Protein AF-A0A838N3C4-F1 (afdb_monomer_lite)

Secondary structure (DSSP, 8-state):
-TTT---EEEEESB--TTT--B-SPSEEEEETTEEEEEE--SS---HHHHHHHHHHHHHTGGG--HHHHHHHHHHHS---HHHHHHHHHHTTT-S-EEEE-SSSHHHHHHGGGGGGGEEEE----S-GGGGSGGGTTGGGSSSEE-BSSHHHHHHHHHH-TTS-----B------

Structure (mmCIF, N/CA/C/O backbone):
data_AF-A0A838N3C4-F1
#
_entry.id   AF-A0A838N3C4-F1
#
loop_
_atom_site.group_PDB
_atom_site.id
_atom_site.type_symbol
_atom_site.label_atom_id
_atom_site.label_alt_id
_atom_site.label_comp_id
_atom_site.label_asym_id
_atom_site.label_entity_id
_atom_site.label_seq_id
_atom_site.pdbx_PDB_ins_code
_atom_site.Cartn_x
_atom_site.Cartn_y
_atom_site.Cartn_z
_atom_site.occupancy
_atom_site.B_iso_or_equiv
_atom_site.auth_seq_id
_atom_site.auth_comp_id
_atom_site.auth_asym_id
_atom_site.auth_atom_id
_atom_site.pdbx_PDB_model_num
ATOM 1 N N . MET A 1 1 ? -8.843 11.944 16.807 1.00 59.50 1 MET A N 1
ATOM 2 C CA . MET A 1 1 ? -9.867 11.308 15.949 1.00 59.50 1 MET A CA 1
ATOM 3 C C . MET A 1 1 ? -10.996 10.673 16.759 1.00 59.50 1 MET A C 1
ATOM 5 O O . MET A 1 1 ? -12.140 10.998 16.474 1.00 59.50 1 MET A O 1
ATOM 9 N N . SER A 1 2 ? -10.706 9.923 17.829 1.00 66.44 2 SER A N 1
ATOM 10 C CA . SER A 1 2 ? -11.702 9.224 18.675 1.00 66.44 2 SER A CA 1
ATOM 11 C C . SER A 1 2 ? -12.832 10.069 19.291 1.00 66.44 2 SER A C 1
ATOM 13 O O . SER A 1 2 ? -13.853 9.530 19.695 1.00 66.44 2 SER A O 1
ATOM 15 N N . LYS A 1 3 ? -12.689 11.401 19.371 1.00 70.81 3 LYS A N 1
ATOM 16 C CA . LYS A 1 3 ? -13.764 12.303 19.835 1.00 70.81 3 LYS A CA 1
ATOM 17 C C . LYS A 1 3 ? -14.892 12.507 18.814 1.00 70.81 3 LYS A C 1
ATOM 19 O O . LYS A 1 3 ? -15.948 13.003 19.191 1.00 70.81 3 LYS A O 1
ATOM 24 N N . HIS A 1 4 ? -14.647 12.201 17.541 1.00 80.88 4 HIS A N 1
ATOM 25 C CA . HIS A 1 4 ? -15.574 12.480 16.438 1.00 80.88 4 HIS A CA 1
ATOM 26 C C . HIS A 1 4 ? -15.853 11.259 15.562 1.00 80.88 4 HIS A C 1
ATOM 28 O O . HIS A 1 4 ? -16.890 11.228 14.912 1.00 80.88 4 HIS A O 1
ATOM 34 N N . TRP A 1 5 ? -14.948 10.277 15.555 1.00 84.62 5 TRP A N 1
ATOM 35 C CA . TRP A 1 5 ? -15.029 9.087 14.716 1.00 84.62 5 TRP A CA 1
ATOM 36 C C . TRP A 1 5 ? -14.641 7.855 15.521 1.00 84.62 5 TRP A C 1
ATOM 38 O O . TRP A 1 5 ? -13.669 7.898 16.280 1.00 84.62 5 TRP A O 1
ATOM 48 N N . GLU A 1 6 ? -15.373 6.765 15.316 1.00 89.44 6 GLU A N 1
ATOM 49 C CA . GLU A 1 6 ? -14.922 5.431 15.694 1.00 89.44 6 GLU A CA 1
ATOM 50 C C . GLU A 1 6 ? -13.886 4.970 14.666 1.00 89.44 6 GLU A C 1
ATOM 52 O O . GLU A 1 6 ? -14.093 5.098 13.460 1.00 89.44 6 GLU A O 1
ATOM 57 N N . THR A 1 7 ? -12.726 4.520 15.139 1.00 92.12 7 THR A N 1
ATOM 58 C CA . THR A 1 7 ? -11.599 4.174 14.269 1.00 92.12 7 THR A CA 1
ATOM 59 C C . THR A 1 7 ? -11.128 2.760 14.544 1.00 92.12 7 THR A C 1
ATOM 61 O O . THR A 1 7 ? -10.845 2.409 15.693 1.00 92.12 7 THR A O 1
ATOM 64 N N . GLU A 1 8 ? -10.958 1.996 13.470 1.00 96.19 8 GLU A N 1
ATOM 65 C CA . GLU A 1 8 ? -10.352 0.672 13.485 1.00 96.19 8 GLU A CA 1
ATOM 66 C C . GLU A 1 8 ? -9.134 0.643 12.555 1.00 96.19 8 GLU A C 1
ATOM 68 O O . GLU A 1 8 ? -9.170 1.144 11.430 1.00 96.19 8 GLU A O 1
ATOM 73 N N . LEU A 1 9 ? -8.041 0.059 13.036 1.00 97.25 9 LEU A N 1
ATOM 74 C CA . LEU A 1 9 ? -6.826 -0.182 12.278 1.00 97.25 9 LEU A CA 1
ATOM 75 C C . LEU A 1 9 ? -6.829 -1.622 11.768 1.00 97.25 9 LEU A C 1
ATOM 77 O O . LEU A 1 9 ? -6.670 -2.560 12.548 1.00 97.25 9 LEU A O 1
ATOM 81 N N . LEU A 1 10 ? -6.941 -1.783 10.453 1.00 98.31 10 LEU A N 1
ATOM 82 C CA . LEU A 1 10 ? -6.765 -3.066 9.776 1.00 98.31 10 LEU A CA 1
ATOM 83 C C . LEU A 1 10 ? -5.298 -3.212 9.365 1.00 98.31 10 LEU A C 1
ATOM 85 O O . LEU A 1 10 ? -4.758 -2.362 8.658 1.00 98.31 10 LEU A O 1
ATOM 89 N N . THR A 1 11 ? -4.624 -4.259 9.830 1.00 98.06 11 THR A N 1
ATOM 90 C CA . THR A 1 11 ? -3.181 -4.425 9.611 1.00 98.06 11 THR A CA 1
ATOM 91 C C . THR A 1 11 ? -2.764 -5.891 9.711 1.00 98.06 11 THR A C 1
ATOM 93 O O . THR A 1 11 ? -3.555 -6.755 10.086 1.00 98.06 11 THR A O 1
ATOM 96 N N . THR A 1 12 ? -1.522 -6.207 9.365 1.00 98.38 12 THR A N 1
ATOM 97 C CA . THR A 1 12 ? -0.983 -7.559 9.507 1.00 98.38 12 THR A CA 1
ATOM 98 C C . THR A 1 12 ? -0.462 -7.814 10.926 1.00 98.38 12 THR A C 1
ATOM 100 O O . THR A 1 12 ? -0.372 -6.915 11.770 1.00 98.38 12 THR A O 1
ATOM 103 N N . CYS A 1 13 ? -0.108 -9.065 11.200 1.00 98.50 13 CYS A N 1
ATOM 104 C CA . CYS A 1 13 ? 0.603 -9.466 12.412 1.00 98.50 13 CYS A CA 1
ATOM 105 C C . CYS A 1 13 ? 2.111 -9.173 12.332 1.00 98.50 13 CYS A C 1
ATOM 107 O O . CYS A 1 13 ? 2.796 -9.184 13.358 1.00 98.50 13 CYS A O 1
ATOM 109 N N . ALA A 1 14 ? 2.617 -8.869 11.136 1.00 98.12 14 ALA A N 1
ATOM 110 C CA . ALA A 1 14 ? 3.996 -8.468 10.912 1.00 98.12 14 ALA A CA 1
ATOM 111 C C . ALA A 1 14 ? 4.377 -7.173 11.646 1.00 98.12 14 ALA A C 1
ATOM 113 O O . ALA A 1 14 ? 3.631 -6.193 11.634 1.00 98.12 14 ALA A O 1
ATOM 114 N N . LEU A 1 15 ? 5.569 -7.174 12.244 1.00 96.81 15 LEU A N 1
ATOM 115 C CA . LEU A 1 15 ? 6.201 -5.984 12.825 1.00 96.81 15 LEU A CA 1
ATOM 116 C C . LEU A 1 15 ? 7.216 -5.350 11.865 1.00 96.81 15 LEU A C 1
ATOM 118 O O . LEU A 1 15 ? 7.331 -4.129 11.804 1.00 96.81 15 LEU A O 1
ATOM 122 N N . ASP A 1 16 ? 7.964 -6.182 11.144 1.00 94.44 16 ASP A N 1
ATOM 123 C CA . ASP A 1 16 ? 9.091 -5.753 10.325 1.00 94.44 16 ASP A CA 1
ATOM 124 C C . ASP A 1 16 ? 8.772 -5.814 8.827 1.00 94.44 16 ASP A C 1
ATOM 126 O O . ASP A 1 16 ? 8.181 -6.779 8.337 1.00 94.44 16 ASP A O 1
ATOM 130 N N . TYR A 1 17 ? 9.211 -4.790 8.092 1.00 93.19 17 TYR A N 1
ATOM 131 C CA . TYR A 1 17 ? 8.948 -4.656 6.658 1.00 93.19 17 TYR A CA 1
ATOM 132 C C . TYR A 1 17 ? 9.918 -5.442 5.771 1.00 93.19 17 TYR A C 1
ATOM 134 O O . TYR A 1 17 ? 9.713 -5.518 4.555 1.00 93.19 17 TYR A O 1
ATOM 142 N N . THR A 1 18 ? 10.986 -6.001 6.345 1.00 95.19 18 THR A N 1
ATOM 143 C CA . THR A 1 18 ? 11.988 -6.773 5.607 1.00 95.19 18 THR A CA 1
ATOM 144 C C . THR A 1 18 ? 11.439 -8.156 5.299 1.00 95.19 18 THR A C 1
ATOM 146 O O . THR A 1 18 ? 11.409 -8.545 4.130 1.00 95.19 18 THR A O 1
ATOM 149 N N . THR A 1 19 ? 10.968 -8.869 6.327 1.00 96.88 19 THR A N 1
ATOM 150 C CA . THR A 1 19 ? 10.496 -10.258 6.210 1.00 96.88 19 THR A CA 1
ATOM 151 C C . THR A 1 19 ? 8.983 -10.396 6.247 1.00 96.88 19 THR A C 1
ATOM 153 O O . THR A 1 19 ? 8.474 -11.417 5.801 1.00 96.88 19 THR A O 1
ATOM 156 N N . TRP A 1 20 ? 8.249 -9.418 6.782 1.00 98.00 20 TRP A N 1
ATOM 157 C CA . TRP A 1 20 ? 6.822 -9.553 7.093 1.00 98.00 20 TRP A CA 1
ATOM 158 C C . TRP A 1 20 ? 6.462 -10.737 7.995 1.00 98.00 20 TRP A C 1
ATOM 160 O O . TRP A 1 20 ? 5.311 -11.157 8.019 1.00 98.00 20 TRP A O 1
ATOM 170 N N . GLU A 1 21 ? 7.423 -11.298 8.725 1.00 97.88 21 GLU A N 1
ATOM 171 C CA . GLU A 1 21 ? 7.146 -12.406 9.630 1.00 97.88 21 GLU A CA 1
ATOM 172 C C . GLU A 1 21 ? 6.187 -11.961 10.741 1.00 97.88 21 GLU A C 1
ATOM 174 O O . GLU A 1 21 ? 6.354 -10.891 11.340 1.00 97.88 21 GLU A O 1
ATOM 179 N N . ASP A 1 22 ? 5.172 -12.786 11.003 1.00 98.44 22 ASP A N 1
ATOM 180 C CA . ASP A 1 22 ? 4.186 -12.516 12.039 1.00 98.44 22 ASP A CA 1
ATOM 181 C C . ASP A 1 22 ? 4.866 -12.440 13.411 1.00 98.44 22 ASP A C 1
ATOM 183 O O . ASP A 1 22 ? 5.523 -13.374 13.867 1.00 98.44 22 ASP A O 1
ATOM 187 N N . HIS A 1 23 ? 4.685 -11.306 14.083 1.00 98.00 23 HIS A N 1
ATOM 188 C CA . HIS A 1 23 ? 5.232 -11.044 15.412 1.00 98.00 23 HIS A CA 1
ATOM 189 C C . HIS A 1 23 ? 4.123 -10.915 16.460 1.00 98.00 23 HIS A C 1
ATOM 191 O O . HIS A 1 23 ? 4.251 -11.392 17.588 1.00 98.00 23 HIS A O 1
ATOM 197 N N . TYR A 1 24 ? 3.023 -10.257 16.092 1.00 97.31 24 TYR A N 1
ATOM 198 C CA . TYR A 1 24 ? 1.863 -10.058 16.953 1.00 97.31 24 TYR A CA 1
ATOM 199 C C . TYR A 1 24 ? 0.839 -11.188 16.790 1.00 97.31 24 TYR A C 1
ATOM 201 O O . TYR A 1 24 ? 0.762 -11.795 15.724 1.00 97.31 24 TYR A O 1
ATOM 209 N N . PRO A 1 25 ? 0.013 -11.477 17.810 1.00 97.06 25 PRO A N 1
ATOM 210 C CA . PRO A 1 25 ? -1.084 -12.422 17.647 1.00 97.06 25 PRO A CA 1
ATOM 211 C C . PRO A 1 25 ? -2.157 -11.863 16.691 1.00 97.06 25 PRO A C 1
ATOM 213 O O . PRO A 1 25 ? -2.412 -10.652 16.700 1.00 97.06 25 PRO A O 1
ATOM 216 N N . PRO A 1 26 ? -2.824 -12.723 15.900 1.00 98.12 26 PRO A N 1
ATOM 217 C CA . PRO A 1 26 ? -3.953 -12.315 15.075 1.00 98.12 26 PRO A CA 1
ATOM 218 C C . PRO A 1 26 ? -5.189 -11.995 15.922 1.00 98.12 26 PRO A C 1
ATOM 220 O O . PRO A 1 26 ? -5.336 -12.467 17.051 1.00 98.12 26 PRO A O 1
ATOM 223 N N . GLY A 1 27 ? -6.119 -11.243 15.335 1.00 97.81 27 GLY A N 1
ATOM 224 C CA . GLY A 1 27 ? -7.405 -10.906 15.937 1.00 97.81 27 GLY A CA 1
ATOM 225 C C . GLY A 1 27 ? -7.495 -9.468 16.438 1.00 97.81 27 GLY A C 1
ATOM 226 O O . GLY A 1 27 ? -6.776 -8.580 15.979 1.00 97.81 27 GLY A O 1
ATOM 227 N N . LEU A 1 28 ? -8.453 -9.243 17.337 1.00 97.69 28 LEU A N 1
ATOM 228 C CA . LEU A 1 28 ? -8.797 -7.925 17.859 1.00 97.69 28 LEU A CA 1
ATOM 229 C C . LEU A 1 28 ? -7.973 -7.570 19.094 1.00 97.69 28 LEU A C 1
ATOM 231 O O . LEU A 1 28 ? -7.864 -8.354 20.036 1.00 97.69 28 LEU A O 1
ATOM 235 N N . GLN A 1 29 ? -7.463 -6.347 19.105 1.00 96.25 29 GLN A N 1
ATOM 236 C CA . GLN A 1 29 ? -6.785 -5.732 20.232 1.00 96.25 29 GLN A CA 1
ATOM 237 C C . GLN A 1 29 ? -7.252 -4.283 20.367 1.00 96.25 29 GLN A C 1
ATOM 239 O O . GLN A 1 29 ? -7.430 -3.596 19.371 1.00 96.25 29 GLN A O 1
ATOM 244 N N . GLU A 1 30 ? -7.409 -3.791 21.591 1.00 93.75 30 GLU A N 1
ATOM 245 C CA . GLU A 1 30 ? -7.665 -2.371 21.832 1.00 93.75 30 GLU A CA 1
ATOM 246 C C . GLU A 1 30 ? -6.381 -1.679 22.301 1.00 93.75 30 GLU A C 1
ATOM 248 O O . GLU A 1 30 ? -5.678 -2.177 23.185 1.00 93.75 30 GLU A O 1
ATOM 253 N N . ALA A 1 31 ? -6.069 -0.522 21.715 1.00 88.62 31 ALA A N 1
ATOM 254 C CA . ALA A 1 31 ? -4.973 0.332 22.156 1.00 88.62 31 ALA A CA 1
ATOM 255 C C . ALA A 1 31 ? -5.385 1.806 22.072 1.00 88.62 31 ALA A C 1
ATOM 257 O O . ALA A 1 31 ? -5.719 2.311 21.002 1.00 88.62 31 ALA A O 1
ATOM 258 N N . GLY A 1 32 ? -5.373 2.511 23.209 1.00 83.19 32 GLY A N 1
ATOM 259 C CA . GLY A 1 32 ? -5.667 3.950 23.254 1.00 83.19 32 GLY A CA 1
ATOM 260 C C . GLY A 1 32 ? -7.057 4.332 22.724 1.00 83.19 32 GLY A C 1
ATOM 261 O O . GLY A 1 32 ? -7.204 5.401 22.135 1.00 83.19 32 GLY A O 1
ATOM 262 N N . GLY A 1 33 ? -8.059 3.458 22.891 1.00 83.75 33 GLY A N 1
ATOM 263 C CA . GLY A 1 33 ? -9.417 3.658 22.370 1.00 83.75 33 GLY A CA 1
ATOM 264 C C . GLY A 1 33 ? -9.551 3.477 20.853 1.00 83.75 33 GLY A C 1
ATOM 265 O O . GLY A 1 33 ? -10.532 3.930 20.275 1.00 83.75 33 GLY A O 1
ATOM 266 N N . THR A 1 34 ? -8.557 2.865 20.201 1.00 89.56 34 THR A N 1
ATOM 267 C CA . THR A 1 34 ? -8.611 2.430 18.798 1.00 89.56 34 THR A CA 1
ATOM 268 C C . THR A 1 34 ? -8.632 0.910 18.757 1.00 89.56 34 THR A C 1
ATOM 270 O O . THR A 1 34 ? -7.818 0.256 19.420 1.00 89.56 34 THR A O 1
ATOM 273 N N . ILE A 1 35 ? -9.550 0.350 17.973 1.00 95.19 35 ILE A N 1
ATOM 274 C CA . ILE A 1 35 ? -9.588 -1.087 17.709 1.00 95.19 35 ILE A CA 1
ATOM 275 C C . ILE A 1 35 ? -8.503 -1.396 16.680 1.00 95.19 35 ILE A C 1
ATOM 277 O O . ILE A 1 35 ? -8.379 -0.712 15.672 1.00 95.19 35 ILE A O 1
ATOM 281 N N . ILE A 1 36 ? -7.695 -2.415 16.927 1.00 97.62 36 ILE A N 1
ATOM 282 C CA . ILE A 1 36 ? -6.692 -2.921 15.999 1.00 97.62 36 ILE A CA 1
ATOM 283 C C . ILE A 1 36 ? -7.077 -4.350 15.653 1.00 97.62 36 ILE A C 1
ATOM 285 O O . ILE A 1 36 ? -7.152 -5.207 16.533 1.00 97.62 36 ILE A O 1
ATOM 289 N N . ARG A 1 37 ? -7.277 -4.618 14.367 1.00 98.44 37 ARG A N 1
ATOM 290 C CA . ARG A 1 37 ? -7.526 -5.953 13.840 1.00 98.44 37 ARG A CA 1
ATOM 291 C C . ARG A 1 37 ? -6.321 -6.426 13.052 1.00 98.44 37 ARG A C 1
ATOM 293 O O . ARG A 1 37 ? -5.965 -5.844 12.026 1.00 98.44 37 ARG A O 1
ATOM 300 N N . ARG A 1 38 ? -5.697 -7.490 13.551 1.00 98.56 38 ARG A N 1
ATOM 301 C CA . ARG A 1 38 ? -4.506 -8.089 12.957 1.00 98.56 38 ARG A CA 1
ATOM 302 C C . ARG A 1 38 ? -4.844 -9.353 12.194 1.00 98.56 38 ARG A C 1
ATOM 304 O O . ARG A 1 38 ? -5.528 -10.236 12.713 1.00 98.56 38 ARG A O 1
ATOM 311 N N . PHE A 1 39 ? -4.308 -9.452 10.991 1.00 98.69 39 PHE A N 1
ATOM 312 C CA . PHE A 1 39 ? -4.428 -10.623 10.134 1.00 98.69 39 PHE A CA 1
ATOM 313 C C . PHE A 1 39 ? -3.054 -11.265 9.944 1.00 98.69 39 PHE A C 1
ATOM 315 O O . PHE A 1 39 ? -2.069 -10.533 9.816 1.00 98.69 39 PHE A O 1
ATOM 322 N N . PRO A 1 40 ? -2.945 -12.600 9.952 1.00 98.56 40 PRO A N 1
ATOM 323 C CA . PRO A 1 40 ? -1.678 -13.248 9.643 1.00 98.56 40 PRO A CA 1
ATOM 324 C C . PRO A 1 40 ? -1.271 -12.936 8.199 1.00 98.56 40 PRO A C 1
ATOM 326 O O . PRO A 1 40 ? -2.138 -12.738 7.334 1.00 98.56 40 PRO A O 1
ATOM 329 N N . VAL A 1 41 ? 0.031 -12.873 7.929 1.00 98.56 41 VAL A N 1
ATOM 330 C CA . VAL A 1 41 ? 0.506 -12.899 6.540 1.00 98.56 41 VAL A CA 1
ATOM 331 C C . VAL A 1 41 ? 0.355 -14.309 5.973 1.00 98.56 41 VAL A C 1
ATOM 333 O O . VAL A 1 41 ? 0.449 -15.296 6.699 1.00 98.56 41 VAL A O 1
ATOM 336 N N . ASP A 1 42 ? 0.134 -14.422 4.666 1.00 98.31 42 ASP A N 1
ATOM 337 C CA . ASP A 1 42 ? 0.019 -15.731 4.009 1.00 98.31 42 ASP A CA 1
ATOM 338 C C . ASP A 1 42 ? 1.348 -16.497 4.092 1.00 98.31 42 ASP A C 1
ATOM 340 O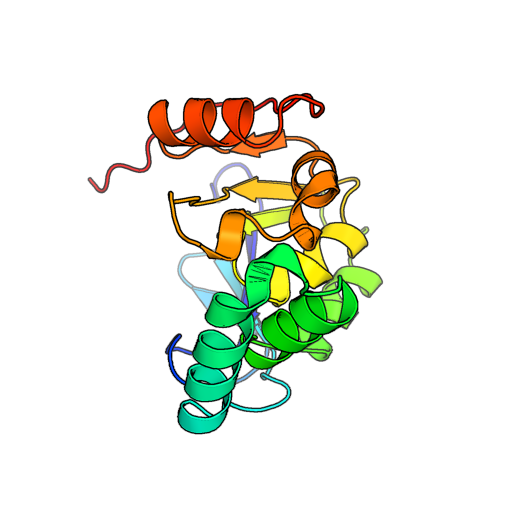 O . ASP A 1 42 ? 1.373 -17.718 4.243 1.00 98.31 42 ASP A O 1
ATOM 344 N N . GLN A 1 43 ? 2.457 -15.757 4.003 1.00 96.25 43 GLN A N 1
ATOM 345 C CA . GLN A 1 43 ? 3.818 -16.244 4.190 1.00 96.25 43 GLN A CA 1
ATOM 346 C C . GLN A 1 43 ? 4.787 -15.070 4.420 1.00 96.25 43 GLN A C 1
ATOM 348 O O . GLN A 1 43 ? 4.568 -13.987 3.864 1.00 96.25 43 GLN A O 1
ATOM 353 N N . PRO A 1 44 ? 5.890 -15.276 5.164 1.00 97.44 44 PRO A N 1
ATOM 354 C CA . PRO A 1 44 ? 6.996 -14.327 5.193 1.00 97.44 44 PRO A CA 1
ATOM 355 C C . PRO A 1 44 ? 7.613 -14.127 3.801 1.00 97.44 44 PRO A C 1
ATOM 357 O O . PRO A 1 44 ? 7.621 -15.029 2.957 1.00 97.44 44 PRO A O 1
ATOM 360 N N . ARG A 1 45 ? 8.177 -12.944 3.566 1.00 97.56 45 ARG A N 1
ATOM 361 C CA . ARG A 1 45 ? 8.976 -12.630 2.385 1.00 97.56 45 ARG A CA 1
ATOM 362 C C . ARG A 1 45 ? 10.313 -13.365 2.448 1.00 97.56 45 ARG A C 1
ATOM 364 O O . ARG A 1 45 ? 11.106 -13.164 3.366 1.00 97.56 45 ARG A O 1
ATOM 371 N N . ASP A 1 46 ? 10.609 -14.119 1.396 1.00 96.44 46 ASP A N 1
ATOM 372 C CA . ASP A 1 46 ? 11.974 -14.545 1.096 1.00 96.44 46 ASP A CA 1
ATOM 373 C C . ASP A 1 46 ? 12.773 -13.343 0.566 1.00 96.44 46 ASP A C 1
ATOM 375 O O . ASP A 1 46 ? 12.606 -12.909 -0.577 1.00 96.44 46 ASP A O 1
ATOM 379 N N . VAL A 1 47 ? 13.619 -12.783 1.431 1.00 97.31 47 VAL A N 1
ATOM 380 C CA . VAL A 1 47 ? 14.390 -11.563 1.161 1.00 97.31 47 VAL A CA 1
ATOM 381 C C . VAL A 1 47 ? 15.376 -11.755 0.008 1.00 97.31 47 VAL A C 1
ATOM 383 O O . VAL A 1 47 ? 15.519 -10.862 -0.827 1.00 97.31 47 VAL A O 1
ATOM 386 N N . GLU A 1 48 ? 16.048 -12.905 -0.072 1.00 97.75 48 GLU A N 1
ATOM 387 C CA . GLU A 1 48 ? 17.042 -13.165 -1.119 1.00 97.75 48 GLU A CA 1
ATOM 388 C C . GLU A 1 48 ? 16.359 -13.281 -2.482 1.00 97.75 48 GLU A C 1
ATOM 390 O O . GLU A 1 48 ? 16.740 -12.600 -3.443 1.00 97.75 48 GLU A O 1
ATOM 395 N N . THR A 1 49 ? 15.288 -14.075 -2.546 1.00 96.62 49 THR A N 1
ATOM 396 C CA . THR A 1 49 ? 14.497 -14.230 -3.768 1.00 96.62 49 THR A CA 1
ATOM 397 C C . THR A 1 49 ? 13.879 -12.902 -4.205 1.00 96.62 49 THR A C 1
ATOM 399 O O . THR A 1 49 ? 13.937 -12.564 -5.390 1.00 96.62 49 THR A O 1
ATOM 402 N N . PHE A 1 50 ? 13.341 -12.112 -3.271 1.00 97.94 50 PHE A N 1
ATOM 403 C CA . PHE A 1 50 ? 12.767 -10.802 -3.576 1.00 97.94 50 PHE A CA 1
ATOM 404 C C . PHE A 1 50 ? 13.810 -9.802 -4.096 1.00 97.94 50 PHE A C 1
ATOM 406 O O . PHE A 1 50 ? 13.545 -9.086 -5.063 1.00 97.94 50 PHE A O 1
ATOM 413 N N . ASN A 1 51 ? 15.009 -9.764 -3.512 1.00 98.12 51 ASN A N 1
ATOM 414 C CA . ASN A 1 51 ? 16.079 -8.866 -3.955 1.00 98.12 51 ASN A CA 1
ATOM 415 C C . ASN A 1 51 ? 16.570 -9.210 -5.365 1.00 98.12 51 ASN A C 1
ATOM 417 O O . ASN A 1 51 ? 16.793 -8.313 -6.187 1.00 98.12 51 ASN A O 1
ATOM 421 N N . ARG A 1 52 ? 16.698 -10.507 -5.667 1.00 98.06 52 ARG A N 1
ATOM 422 C CA . ARG A 1 52 ? 17.032 -10.979 -7.013 1.00 98.06 52 ARG A CA 1
ATOM 423 C C . ARG A 1 52 ? 15.940 -10.602 -8.013 1.00 98.06 52 ARG A C 1
ATOM 425 O O . ARG A 1 52 ? 16.252 -9.995 -9.033 1.00 98.06 52 ARG A O 1
ATOM 432 N N . LEU A 1 53 ? 14.673 -10.867 -7.684 1.00 97.69 53 LEU A N 1
ATOM 433 C CA . LEU A 1 53 ? 13.531 -10.485 -8.519 1.00 97.69 53 LEU A CA 1
ATOM 434 C C . LEU A 1 53 ? 13.482 -8.970 -8.762 1.00 97.69 53 LEU A C 1
ATOM 436 O O . LEU A 1 53 ? 13.238 -8.536 -9.883 1.00 97.69 53 LEU A O 1
ATOM 440 N N . SER A 1 54 ? 13.749 -8.164 -7.734 1.00 98.00 54 SER A N 1
ATOM 441 C CA . SER A 1 54 ? 13.787 -6.700 -7.837 1.00 98.00 54 SER A CA 1
ATOM 442 C C . SER A 1 54 ? 14.891 -6.230 -8.777 1.00 98.00 54 SER A C 1
ATOM 444 O O . SER A 1 54 ? 14.655 -5.372 -9.621 1.00 98.00 54 SER A O 1
ATOM 446 N N . SER A 1 55 ? 16.080 -6.825 -8.671 1.00 98.00 55 SER A N 1
ATOM 447 C CA . SER A 1 55 ? 17.224 -6.494 -9.524 1.00 98.00 55 SER A CA 1
ATOM 448 C C . SER A 1 55 ? 16.975 -6.884 -10.985 1.00 98.00 55 SER A C 1
ATOM 450 O O . SER A 1 55 ? 17.234 -6.091 -11.888 1.00 98.00 55 SER A O 1
ATOM 452 N N . GLU A 1 56 ? 16.428 -8.080 -11.220 1.00 97.25 56 GLU A N 1
ATOM 453 C CA . GLU A 1 56 ? 16.043 -8.559 -12.552 1.00 97.25 56 GLU A CA 1
ATOM 454 C C . GLU A 1 56 ? 14.959 -7.666 -13.171 1.00 97.25 56 GLU A C 1
ATOM 456 O O . GLU A 1 56 ? 15.098 -7.240 -14.317 1.00 97.25 56 GLU A O 1
ATOM 461 N N . LEU A 1 57 ? 13.901 -7.347 -12.416 1.00 97.62 57 LEU A N 1
ATOM 462 C CA . LEU A 1 57 ? 12.788 -6.531 -12.899 1.00 97.62 57 LEU A CA 1
ATOM 463 C C . LEU A 1 57 ? 13.208 -5.085 -13.175 1.00 97.62 57 LEU A C 1
ATOM 465 O O . LEU A 1 57 ? 12.813 -4.528 -14.195 1.00 97.62 57 LEU A O 1
ATOM 469 N N . HIS A 1 58 ? 14.033 -4.494 -12.307 1.00 97.56 58 HIS A N 1
ATOM 470 C CA . HIS A 1 58 ? 14.573 -3.151 -12.507 1.00 97.56 58 HIS A CA 1
ATOM 471 C C . HIS A 1 58 ? 15.420 -3.073 -13.784 1.00 97.56 58 HIS A C 1
ATOM 473 O O . HIS A 1 58 ? 15.242 -2.157 -14.584 1.00 97.56 58 HIS A O 1
ATOM 479 N N . ALA A 1 59 ? 16.280 -4.068 -14.033 1.00 97.25 59 ALA A N 1
ATOM 480 C CA . ALA A 1 59 ? 17.125 -4.103 -15.227 1.00 97.25 59 ALA A CA 1
ATOM 481 C C . ALA A 1 59 ? 16.327 -4.185 -16.543 1.00 97.25 59 ALA A C 1
ATOM 483 O O . ALA A 1 59 ? 16.774 -3.649 -17.556 1.00 97.25 59 ALA A O 1
ATOM 484 N N . ARG A 1 60 ? 15.150 -4.828 -16.532 1.00 96.00 60 ARG A N 1
ATOM 485 C CA . ARG A 1 60 ? 14.260 -4.972 -17.701 1.00 96.00 60 ARG A CA 1
ATOM 486 C C . ARG A 1 60 ? 12.973 -4.147 -17.603 1.00 96.00 60 ARG A C 1
ATOM 488 O O . ARG A 1 60 ? 11.980 -4.494 -18.236 1.00 96.00 60 ARG A O 1
ATOM 495 N N . GLN A 1 61 ? 12.959 -3.073 -16.812 1.00 94.06 61 GLN A N 1
ATOM 496 C CA . GLN A 1 61 ? 11.726 -2.363 -16.446 1.00 94.06 61 GLN A CA 1
ATOM 497 C C . GLN A 1 61 ? 10.874 -1.938 -17.651 1.00 94.06 61 GLN A C 1
ATOM 499 O O . GLN A 1 61 ? 9.657 -2.096 -17.620 1.00 94.06 61 GLN A O 1
ATOM 504 N N . ALA A 1 62 ? 11.499 -1.437 -18.721 1.00 92.44 62 ALA A N 1
ATOM 505 C CA . ALA A 1 62 ? 10.796 -0.989 -19.927 1.00 92.44 62 ALA A CA 1
ATOM 506 C C . ALA A 1 62 ? 10.056 -2.120 -20.673 1.00 92.44 62 ALA A C 1
ATOM 508 O O . ALA A 1 62 ? 9.140 -1.854 -21.445 1.00 92.44 62 ALA A O 1
ATOM 509 N N . GLU A 1 63 ? 10.452 -3.372 -20.443 1.00 95.44 63 GLU A N 1
ATOM 510 C CA . GLU A 1 63 ? 9.882 -4.576 -21.057 1.00 95.44 63 GLU A CA 1
ATOM 511 C C . GLU A 1 63 ? 8.980 -5.351 -20.082 1.00 95.44 63 GLU A C 1
ATOM 513 O O . GLU A 1 63 ? 8.328 -6.322 -20.470 1.00 95.44 63 GLU A O 1
ATOM 518 N N . ALA A 1 64 ? 8.954 -4.953 -18.807 1.00 96.56 64 ALA A N 1
ATOM 519 C CA . ALA A 1 64 ? 8.209 -5.638 -17.765 1.00 96.56 64 ALA A CA 1
ATOM 520 C C . ALA A 1 64 ? 6.703 -5.539 -18.016 1.00 96.56 64 ALA A C 1
ATOM 522 O O . ALA A 1 64 ? 6.124 -4.451 -18.046 1.00 96.56 64 ALA A O 1
ATOM 523 N N . THR A 1 65 ? 6.053 -6.693 -18.137 1.00 97.44 65 THR A N 1
ATOM 524 C CA . THR A 1 65 ? 4.600 -6.762 -18.286 1.00 97.44 65 THR A CA 1
ATOM 525 C C . THR A 1 65 ? 3.899 -6.382 -16.981 1.00 97.44 65 THR A C 1
ATOM 527 O O . THR A 1 65 ? 4.488 -6.443 -15.901 1.00 97.44 65 THR A O 1
ATOM 530 N N . LEU A 1 66 ? 2.604 -6.056 -17.050 1.00 97.12 66 LEU A N 1
ATOM 531 C CA . LEU A 1 66 ? 1.794 -5.883 -15.840 1.00 97.12 66 LEU A CA 1
ATOM 532 C C . LEU A 1 66 ? 1.849 -7.134 -14.944 1.00 97.12 66 LEU A C 1
ATOM 534 O O . LEU A 1 66 ? 1.979 -7.010 -13.734 1.00 97.12 66 LEU A O 1
ATOM 538 N N . ALA A 1 67 ? 1.832 -8.332 -15.536 1.00 97.88 67 ALA A N 1
ATOM 539 C CA . ALA A 1 67 ? 1.922 -9.585 -14.789 1.00 97.88 67 ALA A CA 1
ATOM 540 C C . ALA A 1 67 ? 3.261 -9.733 -14.042 1.00 97.88 67 ALA A C 1
ATOM 542 O O . ALA A 1 67 ? 3.267 -10.172 -12.894 1.00 97.88 67 ALA A O 1
ATOM 543 N N . ASP A 1 68 ? 4.381 -9.320 -14.650 1.00 98.00 68 ASP A N 1
ATOM 544 C CA . ASP A 1 68 ? 5.687 -9.295 -13.976 1.00 98.00 68 ASP A CA 1
ATOM 545 C C . ASP A 1 68 ? 5.675 -8.351 -12.762 1.00 98.00 68 ASP A C 1
ATOM 547 O O . ASP A 1 68 ? 6.183 -8.689 -11.692 1.00 98.00 68 ASP A O 1
ATOM 551 N N . GLN A 1 69 ? 5.078 -7.167 -12.925 1.00 98.12 69 GLN A N 1
ATOM 552 C CA . GLN A 1 69 ? 4.982 -6.150 -11.875 1.00 98.12 69 GLN A CA 1
ATOM 553 C C . GLN A 1 69 ? 4.060 -6.605 -10.736 1.00 98.12 69 GLN A C 1
ATOM 555 O O . GLN A 1 69 ? 4.402 -6.455 -9.565 1.00 98.12 69 GLN A O 1
ATOM 560 N N . GLU A 1 70 ? 2.924 -7.233 -11.049 1.00 98.00 70 GLU A N 1
ATOM 561 C CA . GLU A 1 70 ? 2.027 -7.811 -10.046 1.00 98.00 70 GLU A CA 1
ATOM 562 C C . GLU A 1 70 ? 2.665 -8.999 -9.319 1.00 98.00 70 GLU A C 1
ATOM 564 O O . GLU A 1 70 ? 2.496 -9.142 -8.107 1.00 98.00 70 GLU A O 1
ATOM 569 N N . GLN A 1 71 ? 3.435 -9.839 -10.019 1.00 97.81 71 GLN A N 1
ATOM 570 C CA . GLN A 1 71 ? 4.213 -10.903 -9.388 1.00 97.81 71 GLN A CA 1
ATOM 571 C C . GLN A 1 71 ? 5.243 -10.318 -8.414 1.00 97.81 71 GLN A C 1
ATOM 573 O O . GLN A 1 71 ? 5.373 -10.810 -7.291 1.00 97.81 71 GLN A O 1
ATOM 578 N N . TRP A 1 72 ? 5.937 -9.250 -8.811 1.00 98.25 72 TRP A N 1
ATOM 579 C CA . TRP A 1 72 ? 6.844 -8.527 -7.926 1.00 98.25 72 TRP A CA 1
ATOM 580 C C . TRP A 1 72 ? 6.116 -7.922 -6.728 1.00 98.25 72 TRP A C 1
ATOM 582 O O . TRP A 1 72 ? 6.596 -8.070 -5.611 1.00 98.25 72 TRP A O 1
ATOM 592 N N . MET A 1 73 ? 4.931 -7.336 -6.916 1.00 98.19 73 MET A N 1
ATOM 593 C CA . MET A 1 73 ? 4.115 -6.791 -5.826 1.00 98.19 73 MET A CA 1
ATOM 594 C C . MET A 1 73 ? 3.677 -7.879 -4.840 1.00 98.19 73 MET A C 1
ATOM 596 O O . MET A 1 73 ? 3.709 -7.673 -3.632 1.00 98.19 73 MET A O 1
ATOM 600 N N . ARG A 1 74 ? 3.325 -9.078 -5.318 1.00 98.06 74 ARG A N 1
ATOM 601 C CA . ARG A 1 74 ? 3.020 -10.222 -4.438 1.00 98.06 74 ARG A CA 1
ATOM 602 C C . ARG A 1 74 ? 4.246 -10.693 -3.658 1.00 98.06 74 ARG A C 1
ATOM 604 O O . ARG A 1 74 ? 4.123 -10.984 -2.474 1.00 98.06 74 ARG A O 1
ATOM 611 N N . ALA A 1 75 ? 5.413 -10.743 -4.303 1.00 97.62 75 ALA A N 1
ATOM 612 C CA . ALA A 1 75 ? 6.675 -11.085 -3.647 1.00 97.62 75 ALA A CA 1
ATOM 613 C C . ALA A 1 75 ? 7.129 -9.993 -2.664 1.00 97.62 75 ALA A C 1
ATOM 615 O O . ALA A 1 75 ? 7.699 -10.295 -1.618 1.00 97.62 75 ALA A O 1
ATOM 616 N N . GLN A 1 76 ? 6.839 -8.727 -2.969 1.00 97.38 76 GLN A N 1
ATOM 617 C CA . GLN A 1 76 ? 7.005 -7.625 -2.042 1.00 97.38 76 GLN A CA 1
ATOM 618 C C . GLN A 1 76 ? 6.086 -7.836 -0.843 1.00 97.38 76 GLN A C 1
ATOM 620 O O . GLN A 1 76 ? 6.554 -7.831 0.288 1.00 97.38 76 GLN A O 1
ATOM 625 N N . GLY A 1 77 ? 4.793 -8.037 -1.046 1.00 97.12 77 GLY A N 1
ATOM 626 C CA . GLY A 1 77 ? 3.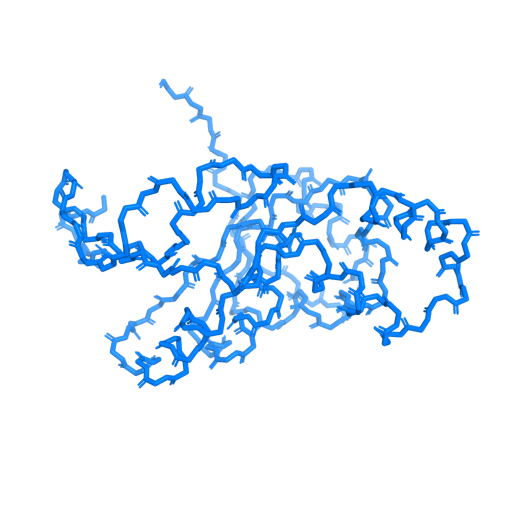867 -8.218 0.057 1.00 97.12 77 GLY A CA 1
ATOM 627 C C . GLY A 1 77 ? 3.729 -6.969 0.956 1.00 97.12 77 GLY A C 1
ATOM 628 O O . GLY A 1 77 ? 4.021 -5.851 0.520 1.00 97.12 77 GLY A O 1
ATOM 629 N N . PRO A 1 78 ? 3.268 -7.149 2.203 1.00 97.94 78 PRO A N 1
ATOM 630 C CA . PRO A 1 78 ? 2.816 -8.426 2.744 1.00 97.94 78 PRO A CA 1
ATOM 631 C C . PRO A 1 78 ? 1.537 -8.878 2.033 1.00 97.94 78 PRO A C 1
ATOM 633 O O . PRO A 1 78 ? 0.616 -8.089 1.836 1.00 97.94 78 PRO A O 1
ATOM 636 N N . MET A 1 79 ? 1.473 -10.150 1.642 1.00 98.25 79 MET A N 1
ATOM 637 C CA . MET A 1 79 ? 0.205 -10.757 1.239 1.00 98.25 79 MET A CA 1
ATOM 638 C C . MET A 1 79 ? -0.520 -11.238 2.492 1.00 98.25 79 MET A C 1
ATOM 640 O O . MET A 1 79 ? 0.071 -11.916 3.330 1.00 98.25 79 MET A O 1
ATOM 644 N N . SER A 1 80 ? -1.791 -10.874 2.624 1.00 98.62 80 SER A N 1
ATOM 645 C CA . SER A 1 80 ? -2.678 -11.391 3.664 1.00 98.62 80 SER A CA 1
ATOM 646 C C . SER A 1 80 ? -4.059 -11.586 3.060 1.00 98.62 80 SER A C 1
ATOM 648 O O . SER A 1 80 ? -4.861 -10.655 2.965 1.00 98.62 80 SER A O 1
ATOM 650 N N . SER A 1 81 ? -4.334 -12.809 2.622 1.00 98.50 81 SER A N 1
ATOM 651 C CA . SER A 1 81 ? -5.615 -13.185 2.030 1.00 98.50 81 SER A CA 1
ATOM 652 C C . SER A 1 81 ? -6.763 -12.994 3.023 1.00 98.50 81 SER A C 1
ATOM 654 O O . SER A 1 81 ? -7.861 -12.601 2.632 1.00 98.50 81 SER A O 1
ATOM 656 N N . ALA A 1 82 ? -6.498 -13.185 4.320 1.00 98.62 82 ALA A N 1
ATOM 657 C CA . ALA A 1 82 ? -7.461 -12.926 5.386 1.00 98.62 82 ALA A CA 1
ATOM 658 C C . ALA A 1 82 ? -7.829 -11.435 5.503 1.00 98.62 82 ALA A C 1
ATOM 660 O O . ALA A 1 82 ? -9.009 -11.115 5.631 1.00 98.62 82 ALA A O 1
ATOM 661 N N . LEU A 1 83 ? -6.850 -10.524 5.409 1.00 98.75 83 LEU A N 1
ATOM 662 C CA . LEU A 1 83 ? -7.108 -9.079 5.411 1.00 98.75 83 LEU A CA 1
ATOM 663 C C . LEU A 1 83 ? -7.907 -8.662 4.172 1.00 98.75 83 LEU A C 1
ATOM 665 O O . LEU A 1 83 ? -8.885 -7.929 4.291 1.00 98.75 83 LEU A O 1
ATOM 669 N N . LEU A 1 84 ? -7.514 -9.144 2.989 1.00 98.75 84 LEU A N 1
ATOM 670 C CA . LEU A 1 84 ? -8.199 -8.811 1.736 1.00 98.75 84 LEU A CA 1
ATOM 671 C C . LEU A 1 84 ? -9.649 -9.314 1.726 1.00 98.75 84 LEU A C 1
ATOM 673 O O . LEU A 1 84 ? -10.545 -8.558 1.360 1.00 98.75 84 LEU A O 1
ATOM 677 N N . SER A 1 85 ? -9.885 -10.541 2.201 1.00 98.69 85 SER A N 1
ATOM 678 C CA . SER A 1 85 ? -11.242 -11.092 2.339 1.00 98.69 85 SER A CA 1
ATOM 679 C C . SER A 1 85 ? -12.073 -10.256 3.310 1.00 98.69 85 SER A C 1
ATOM 681 O O . SER A 1 85 ? -13.209 -9.903 3.017 1.00 98.69 85 SER A O 1
ATOM 683 N N . TYR A 1 86 ? -11.480 -9.846 4.437 1.00 98.75 86 TYR A N 1
ATOM 684 C CA . TYR A 1 86 ? -12.164 -8.991 5.400 1.00 98.75 86 TYR A CA 1
ATOM 685 C C . TYR A 1 86 ? -12.567 -7.638 4.802 1.00 98.75 86 TYR A C 1
ATOM 687 O O . TYR A 1 86 ? -13.686 -7.186 5.041 1.00 98.75 86 TYR A O 1
ATOM 695 N N . LEU A 1 87 ? -11.691 -6.997 4.019 1.00 98.56 87 LEU A N 1
ATOM 696 C CA . LEU A 1 87 ? -12.029 -5.752 3.325 1.00 98.56 87 LEU A CA 1
ATOM 697 C C . LEU A 1 87 ? -13.229 -5.936 2.396 1.00 98.56 87 LEU A C 1
ATOM 699 O O . LEU A 1 87 ? -14.123 -5.097 2.400 1.00 98.56 87 LEU A O 1
ATOM 703 N N . GLU A 1 88 ? -13.255 -7.014 1.613 1.00 98.12 88 GLU A N 1
ATOM 704 C CA . GLU A 1 88 ? -14.350 -7.285 0.681 1.00 98.12 88 GLU A CA 1
ATOM 705 C C . GLU A 1 88 ? -15.673 -7.565 1.409 1.00 98.12 88 GLU A C 1
ATOM 707 O O . GLU A 1 88 ? -16.690 -6.944 1.084 1.00 98.12 88 GLU A O 1
ATOM 712 N N . ASP A 1 89 ? -15.638 -8.425 2.429 1.00 98.44 89 ASP A N 1
ATOM 713 C CA . ASP A 1 89 ? -16.816 -8.864 3.181 1.00 98.44 89 ASP A CA 1
ATOM 714 C C . ASP A 1 89 ? -17.425 -7.742 4.038 1.00 98.44 89 ASP A C 1
ATOM 716 O O . ASP A 1 89 ? -18.644 -7.674 4.193 1.00 98.44 89 ASP A O 1
ATOM 720 N N . ASN A 1 90 ? -16.595 -6.831 4.565 1.00 98.06 90 ASN A N 1
ATOM 721 C CA . ASN A 1 90 ? -17.012 -5.807 5.535 1.00 98.06 90 ASN A CA 1
ATOM 722 C C . ASN A 1 90 ? -17.001 -4.386 4.949 1.00 98.06 90 ASN A C 1
ATOM 724 O O . ASN A 1 90 ? -17.169 -3.410 5.676 1.00 98.06 90 ASN A O 1
ATOM 728 N N . ARG A 1 91 ? -16.844 -4.217 3.628 1.00 97.00 91 ARG A N 1
ATOM 729 C CA . ARG A 1 91 ? -16.768 -2.886 2.981 1.00 97.00 91 ARG A CA 1
ATOM 730 C C . ARG A 1 91 ? -17.957 -1.961 3.253 1.00 97.00 91 ARG A C 1
ATOM 732 O O . ARG A 1 91 ? -17.839 -0.739 3.129 1.00 97.00 91 ARG A O 1
ATOM 739 N N . GLU A 1 92 ? -19.117 -2.533 3.570 1.00 97.88 92 GLU A N 1
ATOM 740 C CA . GLU A 1 92 ? -20.324 -1.768 3.887 1.00 97.88 92 GLU A CA 1
ATOM 741 C C . GLU A 1 92 ? -20.412 -1.332 5.351 1.00 97.88 92 GLU A C 1
ATOM 743 O O . GLU A 1 92 ? -21.174 -0.418 5.646 1.00 97.88 92 GLU A O 1
ATOM 748 N N . GLU A 1 93 ? -19.595 -1.907 6.235 1.00 96.81 93 GLU A N 1
ATOM 749 C CA . GLU A 1 93 ? -19.562 -1.572 7.664 1.00 96.81 93 GLU A CA 1
ATOM 750 C C . GLU A 1 93 ? -18.777 -0.288 7.957 1.00 96.81 93 GLU A C 1
ATOM 752 O O . GLU A 1 93 ? -18.952 0.320 9.009 1.00 96.81 93 GLU A O 1
ATOM 757 N N . TYR A 1 94 ? -17.941 0.153 7.014 1.00 97.19 94 TYR A N 1
ATOM 758 C CA . TYR A 1 94 ? -17.143 1.368 7.139 1.00 97.19 94 TYR A CA 1
ATOM 759 C C . TYR A 1 94 ? -17.681 2.478 6.237 1.00 97.19 94 TYR A C 1
ATOM 761 O O . TYR A 1 94 ? -18.066 2.247 5.084 1.00 97.19 94 TYR A O 1
ATOM 769 N N . ASP A 1 95 ? -17.631 3.710 6.739 1.00 97.00 95 ASP A N 1
ATOM 770 C CA . ASP A 1 95 ? -17.930 4.914 5.958 1.00 97.00 95 ASP A CA 1
ATOM 771 C C . ASP A 1 95 ? -16.766 5.306 5.034 1.00 97.00 95 ASP A C 1
ATOM 773 O O . ASP A 1 95 ? -16.981 5.851 3.948 1.00 97.00 95 ASP A O 1
ATOM 777 N N . ALA A 1 96 ? -15.530 5.018 5.452 1.00 97.25 96 ALA A N 1
ATOM 778 C CA . ALA A 1 96 ? -14.309 5.355 4.730 1.00 97.25 96 ALA A CA 1
ATOM 779 C C . ALA A 1 96 ? -13.160 4.391 5.062 1.00 97.25 96 ALA A C 1
ATOM 781 O O . ALA A 1 96 ? -13.045 3.909 6.187 1.00 97.25 96 ALA A O 1
ATOM 782 N N . PHE A 1 97 ? -12.267 4.189 4.094 1.00 98.38 97 PHE A N 1
ATOM 783 C CA . PHE A 1 97 ? -11.001 3.472 4.250 1.00 98.38 97 PHE A CA 1
ATOM 784 C C . PHE A 1 97 ? -9.845 4.406 3.915 1.00 98.38 97 PHE A C 1
ATOM 786 O O . PHE A 1 97 ? -9.860 5.039 2.862 1.00 98.38 97 PHE A O 1
ATOM 793 N N . ILE A 1 98 ? -8.830 4.477 4.775 1.00 97.75 98 ILE A N 1
ATOM 794 C CA . ILE A 1 98 ? -7.624 5.275 4.526 1.00 97.75 98 ILE A CA 1
ATOM 795 C C . ILE A 1 98 ? -6.431 4.326 4.428 1.00 97.75 98 ILE A C 1
ATOM 797 O O . ILE A 1 98 ? -6.043 3.705 5.416 1.00 97.75 98 ILE A O 1
ATOM 801 N N . PHE A 1 99 ? -5.855 4.222 3.234 1.00 98.38 99 PHE A N 1
ATOM 802 C CA . PHE A 1 99 ? -4.644 3.450 2.970 1.00 98.38 99 PHE A CA 1
ATOM 803 C C . PHE A 1 99 ? -3.409 4.333 3.140 1.00 98.38 99 PHE A C 1
ATOM 805 O O . PHE A 1 99 ? -3.414 5.496 2.733 1.00 98.38 99 PHE A O 1
ATOM 812 N N . PHE A 1 100 ? -2.344 3.768 3.705 1.00 96.81 100 PHE A N 1
ATOM 813 C CA . PHE A 1 100 ? -1.059 4.439 3.894 1.00 96.81 100 PHE A CA 1
ATOM 814 C C . PHE A 1 100 ? 0.036 3.677 3.155 1.00 96.81 100 PHE A C 1
ATOM 816 O O . PHE A 1 100 ? 0.204 2.478 3.372 1.00 96.81 100 PHE A O 1
ATOM 823 N N . GLY A 1 101 ? 0.792 4.384 2.317 1.00 96.12 101 GLY A N 1
ATOM 824 C CA . GLY A 1 101 ? 1.836 3.789 1.490 1.00 96.12 101 GLY A CA 1
ATOM 825 C C . GLY A 1 101 ? 1.259 3.131 0.239 1.00 96.12 101 GLY A C 1
ATOM 826 O O . GLY A 1 101 ? 0.498 2.167 0.321 1.00 96.12 101 GLY A O 1
ATOM 827 N N . TYR A 1 102 ? 1.636 3.632 -0.937 1.00 97.25 102 TYR A N 1
ATOM 828 C CA . TYR A 1 102 ? 1.225 3.046 -2.218 1.00 97.25 102 TYR A CA 1
ATOM 829 C C . TYR A 1 102 ? 1.919 1.699 -2.487 1.00 97.25 102 TYR A C 1
ATOM 831 O O . TYR A 1 102 ? 1.343 0.806 -3.107 1.00 97.25 102 TYR A O 1
ATOM 839 N N . LEU A 1 103 ? 3.152 1.549 -1.996 1.00 97.12 103 LEU A N 1
ATOM 840 C CA . LEU A 1 103 ? 4.085 0.491 -2.370 1.00 97.12 103 LEU A CA 1
ATOM 841 C C . LEU A 1 103 ? 3.992 -0.742 -1.450 1.00 97.12 103 LEU A C 1
ATOM 843 O O . LEU A 1 103 ? 4.999 -1.216 -0.932 1.00 97.12 103 LEU A O 1
ATOM 847 N N . TYR A 1 104 ? 2.778 -1.246 -1.224 1.00 97.25 104 TYR A N 1
ATOM 848 C CA . TYR A 1 104 ? 2.546 -2.502 -0.504 1.00 97.25 104 TYR A CA 1
ATOM 849 C C . TYR A 1 104 ? 1.376 -3.276 -1.102 1.00 97.25 104 TYR A C 1
ATOM 851 O O . TYR A 1 104 ? 0.384 -2.692 -1.548 1.00 97.25 104 TYR A O 1
ATOM 859 N N . ALA A 1 105 ? 1.457 -4.606 -1.047 1.00 97.88 105 ALA A N 1
ATOM 860 C CA . ALA A 1 105 ? 0.442 -5.480 -1.631 1.00 97.88 105 ALA A CA 1
ATOM 861 C C . ALA A 1 105 ? -0.942 -5.306 -0.983 1.00 97.88 105 ALA A C 1
ATOM 863 O O . ALA A 1 105 ? -1.959 -5.367 -1.673 1.00 97.88 105 ALA A O 1
ATOM 864 N N . THR A 1 106 ? -0.991 -5.019 0.320 1.00 97.75 106 THR A N 1
ATOM 865 C CA . THR A 1 106 ? -2.233 -4.686 1.035 1.00 97.75 106 THR A CA 1
ATOM 866 C C . THR A 1 106 ? -2.925 -3.455 0.453 1.00 97.75 106 THR A C 1
ATOM 868 O O . THR A 1 106 ? -4.146 -3.456 0.326 1.00 97.75 106 THR A O 1
ATOM 871 N N . THR A 1 107 ? -2.171 -2.434 0.037 1.00 98.44 107 THR A N 1
ATOM 872 C CA . THR A 1 107 ? -2.720 -1.246 -0.629 1.00 98.44 107 THR A CA 1
ATOM 873 C C . THR A 1 107 ? -3.093 -1.547 -2.075 1.00 98.44 107 THR A C 1
ATOM 875 O O . THR A 1 107 ? -4.225 -1.285 -2.475 1.00 98.44 107 THR A O 1
ATOM 878 N N . TYR A 1 108 ? -2.179 -2.136 -2.852 1.00 98.56 108 TYR A N 1
ATOM 879 C CA . TYR A 1 108 ? -2.402 -2.379 -4.277 1.00 98.56 108 TYR A CA 1
ATOM 880 C C . TYR A 1 108 ? -3.595 -3.309 -4.543 1.00 98.56 108 TYR A C 1
ATOM 882 O O . TYR A 1 108 ? -4.436 -3.007 -5.388 1.00 98.56 108 TYR A O 1
ATOM 890 N N . PHE A 1 109 ? -3.706 -4.412 -3.797 1.00 98.56 109 PHE A N 1
ATOM 891 C CA . PHE A 1 109 ? -4.811 -5.361 -3.951 1.00 98.56 109 PHE A CA 1
ATOM 892 C C . PHE A 1 109 ? -6.034 -5.009 -3.099 1.00 98.56 109 PHE A C 1
ATOM 894 O O . PHE A 1 109 ? -7.144 -5.360 -3.484 1.00 98.56 109 PHE A O 1
ATOM 901 N N . GLY A 1 110 ? -5.862 -4.323 -1.965 1.00 98.50 110 GLY A N 1
ATOM 902 C CA . GLY A 1 110 ? -6.964 -4.001 -1.055 1.00 98.50 110 GLY A CA 1
ATOM 903 C C . GLY A 1 110 ? -7.778 -2.781 -1.475 1.00 98.50 110 GLY A C 1
ATOM 904 O O . GLY A 1 110 ? -9.005 -2.811 -1.404 1.00 98.50 110 GLY A O 1
ATOM 905 N N . LEU A 1 111 ? -7.128 -1.717 -1.958 1.00 98.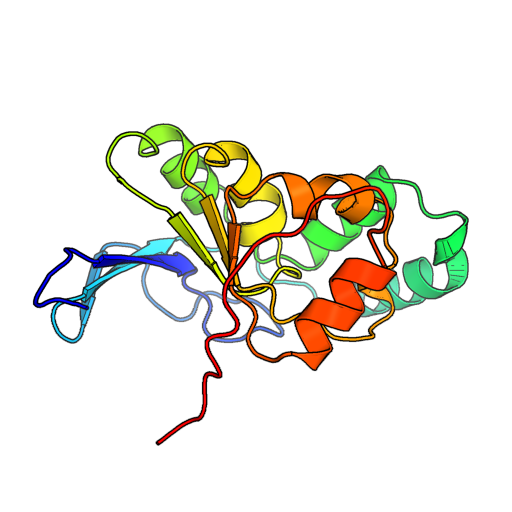62 111 LEU A N 1
ATOM 906 C CA . LEU A 1 111 ? -7.811 -0.474 -2.329 1.00 98.62 111 LEU A CA 1
ATOM 907 C C . LEU A 1 111 ? -8.898 -0.685 -3.400 1.00 98.62 111 LEU A C 1
ATOM 909 O O . LEU A 1 111 ? -10.008 -0.188 -3.190 1.00 98.62 111 LEU A O 1
ATOM 913 N N . PRO A 1 112 ? -8.670 -1.442 -4.496 1.00 98.31 112 PRO A N 1
ATOM 914 C CA . PRO A 1 112 ? -9.702 -1.692 -5.505 1.00 98.31 112 PRO A CA 1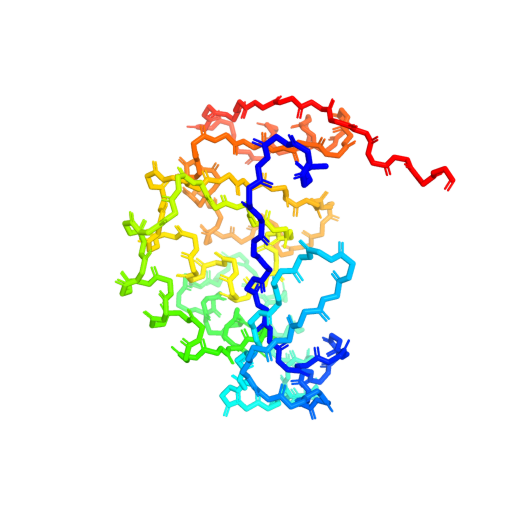
ATOM 915 C C . PRO A 1 112 ? -10.978 -2.346 -4.949 1.00 98.31 112 PRO A C 1
ATOM 917 O O . PRO A 1 112 ? -12.069 -2.052 -5.441 1.00 98.31 112 PRO A O 1
ATOM 920 N N . LEU A 1 113 ? -10.869 -3.175 -3.901 1.00 98.50 113 LEU A N 1
ATOM 921 C CA . LEU A 1 113 ? -12.008 -3.866 -3.272 1.00 98.50 113 LEU A CA 1
ATOM 922 C C . LEU A 1 113 ? -12.986 -2.888 -2.602 1.00 98.50 113 LEU A C 1
ATOM 924 O O . LEU A 1 113 ? -14.186 -3.160 -2.507 1.00 98.50 113 LEU A O 1
ATOM 928 N N . VAL A 1 114 ? -12.474 -1.730 -2.173 1.00 98.44 114 VAL A N 1
ATOM 929 C CA . VAL A 1 114 ? -13.207 -0.711 -1.408 1.00 98.44 114 VAL A CA 1
ATOM 930 C C . VAL A 1 114 ? -13.120 0.686 -2.034 1.00 98.44 114 VAL A C 1
ATOM 932 O O . VAL A 1 114 ? -13.439 1.679 -1.381 1.00 98.44 114 VAL A O 1
ATOM 935 N N . GLN A 1 115 ? -12.742 0.785 -3.316 1.00 97.19 115 GLN A N 1
ATOM 936 C CA . GLN A 1 115 ? -12.410 2.045 -4.007 1.00 97.19 115 GLN A CA 1
ATOM 937 C C . GLN A 1 115 ? -13.467 3.148 -3.843 1.00 97.19 115 GLN A C 1
ATOM 939 O O . GLN A 1 115 ? -13.143 4.324 -3.696 1.00 97.19 115 GLN A O 1
ATOM 944 N N . ARG A 1 116 ? -14.752 2.768 -3.766 1.00 97.12 116 ARG A N 1
ATOM 945 C CA . ARG A 1 116 ? -15.875 3.700 -3.588 1.00 97.12 116 ARG A CA 1
ATOM 946 C C . ARG A 1 116 ? -15.844 4.464 -2.270 1.00 97.12 116 ARG A C 1
ATOM 948 O O . ARG A 1 116 ? -16.577 5.435 -2.165 1.00 97.12 116 ARG A O 1
ATOM 955 N N . LYS A 1 117 ? -15.069 4.029 -1.281 1.00 97.50 117 LYS A N 1
ATOM 956 C CA . LYS A 1 117 ? -14.917 4.660 0.038 1.00 97.50 117 LYS A CA 1
ATOM 957 C C . LYS A 1 117 ? -13.436 4.851 0.403 1.00 97.50 117 LYS A C 1
ATOM 959 O O . LYS A 1 117 ? -13.125 5.156 1.550 1.00 97.50 117 LYS A O 1
ATOM 964 N N . ALA A 1 118 ? -12.524 4.643 -0.550 1.00 98.12 118 ALA A N 1
ATOM 965 C CA . ALA A 1 118 ? -11.092 4.628 -0.292 1.00 98.12 118 ALA A CA 1
ATOM 966 C C . ALA A 1 118 ? -10.450 6.007 -0.460 1.00 98.12 118 ALA A C 1
ATOM 968 O O . ALA A 1 118 ? -10.718 6.727 -1.419 1.00 98.12 118 ALA A O 1
ATOM 969 N N . PHE A 1 119 ? -9.528 6.317 0.439 1.00 98.19 119 PHE A N 1
ATOM 970 C CA . PHE A 1 119 ? -8.602 7.437 0.398 1.00 98.19 119 PHE A CA 1
ATOM 971 C C . PHE A 1 119 ? -7.186 6.876 0.487 1.00 98.19 119 PHE A C 1
ATOM 973 O O . PHE A 1 119 ? -6.962 5.862 1.151 1.00 98.19 119 PHE A O 1
ATOM 980 N N . LEU A 1 120 ? -6.227 7.528 -0.162 1.00 98.25 120 LEU A N 1
ATOM 981 C CA . LEU A 1 120 ? -4.838 7.073 -0.168 1.00 98.25 120 LEU A CA 1
ATOM 982 C C . LEU A 1 120 ? -3.913 8.196 0.286 1.00 98.25 120 LEU A C 1
ATOM 984 O O . LEU A 1 120 ? -3.855 9.240 -0.356 1.00 98.25 120 LEU A O 1
ATOM 988 N N . ALA A 1 121 ? -3.158 7.955 1.352 1.00 97.81 121 ALA A N 1
ATOM 989 C CA . ALA A 1 121 ? -1.941 8.687 1.668 1.00 97.81 121 ALA A CA 1
ATOM 990 C C . ALA A 1 121 ? -0.761 7.966 0.987 1.00 97.81 121 ALA A C 1
ATOM 992 O O . ALA A 1 121 ? -0.336 6.920 1.489 1.00 97.81 121 ALA A O 1
ATOM 993 N N . PRO A 1 122 ? -0.255 8.446 -0.168 1.00 96.75 122 PRO A N 1
ATOM 994 C CA . PRO A 1 122 ? 0.656 7.655 -0.992 1.00 96.75 122 PRO A CA 1
ATOM 995 C C . PRO A 1 122 ? 2.010 7.412 -0.342 1.00 96.75 122 PRO A C 1
ATOM 997 O O . PRO A 1 122 ? 2.515 6.297 -0.425 1.00 96.75 122 PRO A O 1
ATOM 1000 N N . LEU A 1 123 ? 2.581 8.438 0.295 1.00 95.75 123 LEU A N 1
ATOM 1001 C CA . LEU A 1 123 ? 3.971 8.447 0.754 1.00 95.75 123 LEU A CA 1
ATOM 1002 C C . LEU A 1 123 ? 4.935 8.150 -0.407 1.00 95.75 123 LEU A C 1
ATOM 1004 O O . LEU A 1 123 ? 5.854 7.345 -0.287 1.00 95.75 123 LEU A O 1
ATOM 1008 N N . ALA A 1 124 ? 4.660 8.754 -1.566 1.00 95.81 124 ALA A N 1
ATOM 1009 C CA . ALA A 1 124 ? 5.384 8.485 -2.798 1.00 95.81 124 ALA A CA 1
ATOM 1010 C C . ALA A 1 124 ? 6.729 9.219 -2.841 1.00 95.81 124 ALA A C 1
ATOM 1012 O O . ALA A 1 124 ? 6.840 10.398 -2.491 1.00 95.81 124 ALA A O 1
ATOM 1013 N N . HIS A 1 125 ? 7.739 8.517 -3.346 1.00 94.25 125 HIS A N 1
ATOM 1014 C CA . HIS A 1 125 ? 9.081 9.032 -3.582 1.00 94.25 125 HIS A CA 1
ATOM 1015 C C . HIS A 1 125 ? 9.479 8.835 -5.050 1.00 94.25 125 HIS A C 1
ATOM 1017 O O . HIS A 1 125 ? 8.855 8.061 -5.777 1.00 94.25 125 HIS A O 1
ATOM 1023 N N . ASP A 1 126 ? 10.523 9.540 -5.490 1.00 95.75 126 ASP A N 1
ATOM 1024 C CA . ASP A 1 126 ? 11.116 9.342 -6.817 1.00 95.75 126 ASP A CA 1
ATOM 1025 C C . ASP A 1 126 ? 12.015 8.096 -6.810 1.00 95.75 126 ASP A C 1
ATOM 1027 O O . ASP A 1 126 ? 13.238 8.161 -6.694 1.00 95.75 126 ASP A O 1
ATOM 1031 N N . GLU A 1 127 ? 11.366 6.936 -6.830 1.00 95.00 127 GLU A N 1
ATOM 1032 C CA . GLU A 1 127 ? 11.980 5.611 -6.811 1.00 95.00 127 GLU A CA 1
ATOM 1033 C C . GLU A 1 127 ? 11.535 4.801 -8.031 1.00 95.00 127 GLU A C 1
ATOM 1035 O O . GLU A 1 127 ? 10.442 4.989 -8.555 1.00 95.00 127 GLU A O 1
ATOM 1040 N N . TRP A 1 128 ? 12.369 3.873 -8.502 1.00 96.25 128 TRP A N 1
ATOM 1041 C CA . TRP A 1 128 ? 12.129 3.156 -9.761 1.00 96.25 128 TRP A CA 1
ATOM 1042 C C . TRP A 1 128 ? 10.751 2.468 -9.838 1.00 96.25 128 TRP A C 1
ATOM 1044 O O . TRP A 1 128 ? 10.157 2.407 -10.914 1.00 96.25 128 TRP A O 1
ATOM 1054 N N . THR A 1 129 ? 10.202 2.000 -8.715 1.00 96.75 129 THR A N 1
ATOM 1055 C CA . THR A 1 129 ? 8.921 1.282 -8.654 1.00 96.75 129 THR A CA 1
ATOM 1056 C C . THR A 1 129 ? 7.713 2.156 -8.985 1.00 96.75 129 THR A C 1
ATOM 1058 O O . THR A 1 129 ? 6.750 1.633 -9.542 1.00 96.75 129 THR A O 1
ATOM 1061 N N . ILE A 1 130 ? 7.738 3.474 -8.742 1.00 96.94 130 ILE A N 1
ATOM 1062 C CA . ILE A 1 130 ? 6.630 4.387 -9.107 1.00 96.94 130 ILE A CA 1
ATOM 1063 C C . ILE A 1 130 ? 6.463 4.517 -10.634 1.00 96.94 130 ILE A C 1
ATOM 1065 O O . ILE A 1 130 ? 5.418 4.930 -11.143 1.00 96.94 130 ILE A O 1
ATOM 1069 N N . TYR A 1 131 ? 7.481 4.121 -11.400 1.00 96.19 131 TYR A N 1
ATOM 1070 C CA . TYR A 1 131 ? 7.457 4.120 -12.862 1.00 96.19 131 TYR A CA 1
ATOM 1071 C C . TYR A 1 131 ? 6.875 2.834 -13.461 1.00 96.19 131 TYR A C 1
ATOM 1073 O O . TYR A 1 131 ? 6.760 2.730 -14.678 1.00 96.19 131 TYR A O 1
ATOM 1081 N N . PHE A 1 132 ? 6.444 1.876 -12.638 1.00 97.00 132 PHE A N 1
ATOM 1082 C CA . PHE A 1 132 ? 5.688 0.722 -13.117 1.00 97.00 132 PHE A CA 1
ATOM 1083 C C . PHE A 1 132 ? 4.333 1.109 -13.716 1.00 97.00 132 PHE A C 1
ATOM 1085 O O . PHE A 1 132 ? 3.632 1.991 -13.215 1.00 97.00 132 PHE A O 1
ATOM 1092 N N . THR A 1 133 ? 3.939 0.387 -14.765 1.00 95.75 133 THR A N 1
ATOM 1093 C CA . THR A 1 133 ? 2.664 0.589 -15.468 1.00 95.75 133 THR A CA 1
ATOM 1094 C C . THR A 1 133 ? 1.454 0.166 -14.635 1.00 95.75 133 THR A C 1
ATOM 1096 O O . THR A 1 133 ? 0.343 0.628 -14.878 1.00 95.75 133 THR A O 1
ATOM 1099 N N . MET A 1 134 ? 1.643 -0.671 -13.606 1.00 96.19 134 MET A N 1
ATOM 1100 C CA . MET A 1 134 ? 0.594 -1.030 -12.642 1.00 96.19 134 MET A CA 1
ATOM 1101 C C . MET A 1 134 ? -0.035 0.196 -11.957 1.00 96.19 134 MET A C 1
ATOM 1103 O O . MET A 1 134 ? -1.186 0.137 -11.524 1.00 96.19 134 MET A O 1
ATOM 1107 N N . TRP A 1 135 ? 0.690 1.319 -11.896 1.00 96.31 135 TRP A N 1
ATOM 1108 C CA . TRP A 1 135 ? 0.226 2.560 -11.280 1.00 96.31 135 TRP A CA 1
ATOM 1109 C C . TRP A 1 135 ? -0.555 3.476 -12.224 1.00 96.31 135 TRP A C 1
ATOM 1111 O O . TRP A 1 135 ? -1.261 4.369 -11.753 1.00 96.31 135 TRP A O 1
ATOM 1121 N N . ASP A 1 136 ? -0.493 3.244 -13.540 1.00 91.88 136 ASP A N 1
ATOM 1122 C CA . ASP A 1 136 ? -1.009 4.162 -14.569 1.00 91.88 136 ASP A CA 1
ATOM 1123 C C . ASP A 1 136 ? -2.524 4.397 -14.493 1.00 91.88 136 ASP A C 1
ATOM 1125 O O . ASP A 1 136 ? -3.036 5.349 -15.083 1.00 91.88 136 ASP A O 1
ATOM 1129 N N . ARG A 1 137 ? -3.253 3.546 -13.763 1.00 91.38 137 ARG A N 1
ATOM 1130 C CA . ARG A 1 137 ? -4.669 3.745 -13.411 1.00 91.38 137 ARG A CA 1
ATOM 1131 C C . ARG A 1 137 ? -4.949 3.670 -11.913 1.00 91.38 137 ARG A C 1
ATOM 1133 O O . ARG A 1 137 ? -6.040 4.043 -11.497 1.00 91.38 137 ARG A O 1
ATOM 1140 N N . PHE A 1 138 ? -3.991 3.208 -11.112 1.00 96.62 138 PHE A N 1
ATOM 1141 C CA . PHE A 1 138 ? -4.187 2.957 -9.686 1.00 96.62 138 PHE A CA 1
ATOM 1142 C C . PHE A 1 138 ? -4.446 4.244 -8.895 1.00 96.62 138 PHE A C 1
ATOM 1144 O O . PHE A 1 138 ? -5.353 4.288 -8.069 1.00 96.62 138 PHE A O 1
ATOM 1151 N N . PHE A 1 139 ? -3.690 5.310 -9.175 1.00 96.31 139 PHE A N 1
ATOM 1152 C CA . PHE A 1 139 ? -3.802 6.579 -8.444 1.00 96.31 139 PHE A CA 1
ATOM 1153 C C . PHE A 1 139 ? -5.123 7.328 -8.675 1.00 96.31 139 PHE A C 1
ATOM 1155 O O . PHE A 1 139 ? -5.466 8.199 -7.879 1.00 96.31 139 PHE A O 1
ATOM 1162 N N . ALA A 1 140 ? -5.897 6.938 -9.691 1.00 94.50 140 ALA A N 1
ATOM 1163 C CA . ALA A 1 140 ? -7.238 7.448 -9.963 1.00 94.50 140 ALA A CA 1
ATOM 1164 C C . ALA A 1 140 ? -8.356 6.626 -9.291 1.00 94.50 140 ALA A C 1
ATOM 1166 O O . ALA A 1 140 ? -9.518 7.018 -9.365 1.00 94.50 140 ALA A O 1
ATOM 1167 N N . LEU A 1 141 ? -8.036 5.478 -8.677 1.00 96.50 141 LEU A N 1
ATOM 1168 C CA . LEU A 1 141 ? -9.010 4.639 -7.972 1.00 96.50 141 LEU A CA 1
ATOM 1169 C C . LEU A 1 141 ? -9.528 5.237 -6.651 1.00 96.50 141 LEU A C 1
ATOM 1171 O O . LEU A 1 141 ? -10.737 5.148 -6.422 1.00 96.50 141 LEU A O 1
ATOM 1175 N N . PRO A 1 142 ? -8.689 5.792 -5.746 1.00 97.31 142 PRO A N 1
ATOM 1176 C CA . PRO A 1 142 ? -9.202 6.374 -4.510 1.00 97.31 142 PRO A CA 1
ATOM 1177 C C . PRO A 1 142 ? -10.057 7.610 -4.797 1.00 97.31 142 PRO A C 1
ATOM 1179 O O . PRO A 1 142 ? -9.813 8.346 -5.748 1.00 97.31 142 PRO A O 1
ATOM 1182 N N . GLN A 1 143 ? -11.018 7.890 -3.916 1.00 96.75 143 GLN A N 1
ATOM 1183 C CA . GLN A 1 143 ? -11.833 9.101 -3.996 1.00 96.75 143 GLN A CA 1
ATOM 1184 C C . GLN A 1 143 ? -10.983 10.373 -3.965 1.00 96.75 143 GLN A C 1
ATOM 1186 O O . GLN A 1 143 ? -11.288 11.334 -4.669 1.00 96.75 143 GLN A O 1
ATOM 1191 N N . ARG A 1 144 ? -9.961 10.395 -3.101 1.00 96.44 144 ARG A N 1
ATOM 1192 C CA . ARG A 1 144 ? -8.986 11.483 -2.977 1.00 9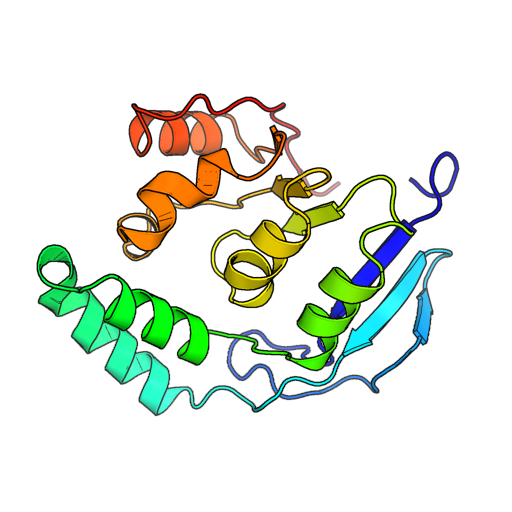6.44 144 ARG A CA 1
ATOM 1193 C C . ARG A 1 144 ? -7.648 10.946 -2.490 1.00 96.44 144 ARG A C 1
ATOM 1195 O O . ARG A 1 144 ? -7.587 9.940 -1.775 1.00 96.44 144 ARG A O 1
ATOM 1202 N N . LEU A 1 145 ? -6.595 11.678 -2.823 1.00 97.19 145 LEU A N 1
ATOM 1203 C CA . LEU A 1 145 ? -5.275 11.507 -2.239 1.00 97.19 145 LEU A CA 1
ATOM 1204 C C . LEU A 1 145 ? -5.115 12.389 -0.996 1.00 97.19 145 LEU A C 1
ATOM 1206 O O . LEU A 1 145 ? -5.812 13.385 -0.810 1.00 97.19 145 LEU A O 1
ATOM 1210 N N . ILE A 1 146 ? -4.196 12.004 -0.122 1.00 97.25 146 ILE A N 1
ATOM 1211 C CA . ILE A 1 146 ? -3.806 12.751 1.070 1.00 97.25 146 ILE A CA 1
ATOM 1212 C C . ILE A 1 146 ? -2.292 12.922 0.990 1.00 97.25 146 ILE A C 1
ATOM 1214 O O . ILE A 1 146 ? -1.535 12.008 1.307 1.00 97.25 146 ILE A O 1
ATOM 1218 N N . PHE A 1 147 ? -1.844 14.079 0.516 1.00 96.19 147 PHE A N 1
ATOM 1219 C CA . PHE A 1 147 ? -0.425 14.318 0.280 1.00 96.19 147 PHE A CA 1
ATOM 1220 C C . PHE A 1 147 ? 0.276 14.707 1.581 1.00 96.19 147 PHE A C 1
ATOM 1222 O O . PHE A 1 147 ? -0.211 15.536 2.355 1.00 96.19 147 PHE A O 1
ATOM 1229 N N . ASN A 1 148 ? 1.457 14.150 1.806 1.00 93.50 148 ASN A N 1
ATOM 1230 C CA . ASN A 1 148 ? 2.307 14.511 2.925 1.00 93.50 148 ASN A CA 1
ATOM 1231 C C . ASN A 1 148 ? 3.025 15.842 2.667 1.00 93.50 148 ASN A C 1
ATOM 1233 O O . ASN A 1 148 ? 3.156 16.660 3.573 1.00 93.50 148 ASN A O 1
ATOM 1237 N N . THR A 1 149 ? 3.455 16.104 1.428 1.00 93.38 149 THR A N 1
ATOM 1238 C CA . THR A 1 149 ? 4.152 17.353 1.071 1.00 93.38 149 THR A CA 1
ATOM 1239 C C . THR A 1 149 ? 3.645 17.944 -0.248 1.00 93.38 149 THR A C 1
ATOM 1241 O O . THR A 1 149 ? 3.135 17.207 -1.094 1.00 93.38 149 THR A O 1
ATOM 1244 N N . PRO A 1 150 ? 3.814 19.262 -0.486 1.00 93.94 150 PRO A N 1
ATOM 1245 C CA . PRO A 1 150 ? 3.527 19.842 -1.798 1.00 93.94 150 PRO A CA 1
ATOM 1246 C C . PRO A 1 150 ? 4.389 19.220 -2.905 1.00 93.94 150 PRO A C 1
ATOM 1248 O O . PRO A 1 150 ? 3.912 19.039 -4.019 1.00 93.94 150 PRO A O 1
ATOM 1251 N N . PHE A 1 151 ? 5.630 18.843 -2.578 1.00 93.50 151 PHE A N 1
ATOM 1252 C CA . PHE A 1 151 ? 6.551 18.193 -3.509 1.00 93.50 151 PHE A CA 1
ATOM 1253 C C . PHE A 1 151 ? 6.043 16.819 -3.961 1.00 93.50 151 PHE A C 1
ATOM 1255 O O . PHE A 1 151 ? 6.060 16.529 -5.151 1.00 93.50 151 PHE A O 1
ATOM 1262 N N . GLU A 1 152 ? 5.540 15.999 -3.035 1.00 95.75 152 GLU A N 1
ATOM 1263 C CA . GLU A 1 152 ? 4.917 14.710 -3.363 1.00 95.75 152 GLU A CA 1
ATOM 1264 C C . GLU A 1 152 ? 3.720 14.893 -4.304 1.00 95.75 152 GLU A C 1
ATOM 1266 O O . GLU A 1 152 ? 3.603 14.172 -5.295 1.00 95.75 152 GLU A O 1
ATOM 1271 N N . ARG A 1 153 ? 2.859 15.886 -4.034 1.00 95.38 153 ARG A N 1
ATOM 1272 C CA . ARG A 1 153 ? 1.725 16.202 -4.912 1.00 95.38 153 ARG A CA 1
ATOM 1273 C C . ARG A 1 153 ? 2.195 16.553 -6.318 1.00 95.38 153 ARG A C 1
ATOM 1275 O O . ARG A 1 153 ? 1.760 15.931 -7.280 1.00 95.38 153 ARG A O 1
ATOM 1282 N N . GLU A 1 154 ? 3.106 17.515 -6.430 1.00 95.12 154 GLU A N 1
ATOM 1283 C CA . GLU A 1 154 ? 3.633 17.951 -7.724 1.00 95.12 154 GLU A CA 1
ATOM 1284 C C . GLU A 1 154 ? 4.357 16.829 -8.475 1.00 95.12 154 GLU A C 1
ATOM 1286 O O . GLU A 1 154 ? 4.350 16.806 -9.705 1.00 95.12 154 GLU A O 1
ATOM 1291 N N . PHE A 1 155 ? 5.022 15.922 -7.758 1.00 96.00 155 PHE A N 1
ATOM 1292 C CA . PHE A 1 155 ? 5.672 14.754 -8.340 1.00 96.00 155 PHE A CA 1
ATOM 1293 C C . PHE A 1 155 ? 4.645 13.797 -8.956 1.00 96.00 155 PHE A C 1
ATOM 1295 O O . PHE A 1 155 ? 4.762 13.444 -10.131 1.00 96.00 155 PHE A O 1
ATOM 1302 N N . LEU A 1 156 ? 3.604 13.435 -8.201 1.00 96.19 156 LEU A N 1
ATOM 1303 C CA . LEU A 1 156 ? 2.552 12.535 -8.675 1.00 96.19 156 LEU A CA 1
ATOM 1304 C C . LEU A 1 156 ? 1.744 13.148 -9.827 1.00 96.19 156 LEU A C 1
ATOM 1306 O O . LEU A 1 156 ? 1.509 12.470 -10.824 1.00 96.19 156 LEU A O 1
ATOM 1310 N N . GLU A 1 157 ? 1.387 14.433 -9.748 1.00 95.00 157 GLU A N 1
ATOM 1311 C CA . GLU A 1 157 ? 0.702 15.152 -10.835 1.00 95.00 157 GLU A CA 1
ATOM 1312 C C . GLU A 1 157 ? 1.530 15.145 -12.130 1.00 95.00 157 GLU A C 1
ATOM 1314 O O . GLU A 1 157 ? 0.988 14.948 -13.216 1.00 95.00 157 GLU A O 1
ATOM 1319 N N . ARG A 1 158 ? 2.858 15.300 -12.030 1.00 94.44 158 ARG A N 1
ATOM 1320 C CA . ARG A 1 158 ? 3.764 15.231 -13.188 1.00 94.44 158 ARG A CA 1
ATOM 1321 C C . ARG A 1 158 ? 3.923 13.819 -13.745 1.00 94.44 158 ARG A C 1
ATOM 1323 O O . ARG A 1 158 ? 4.064 13.664 -14.955 1.00 94.44 158 ARG A O 1
ATOM 1330 N N . ARG A 1 159 ? 3.932 12.796 -12.888 1.00 94.44 159 ARG A N 1
ATOM 1331 C CA . ARG A 1 159 ? 4.064 11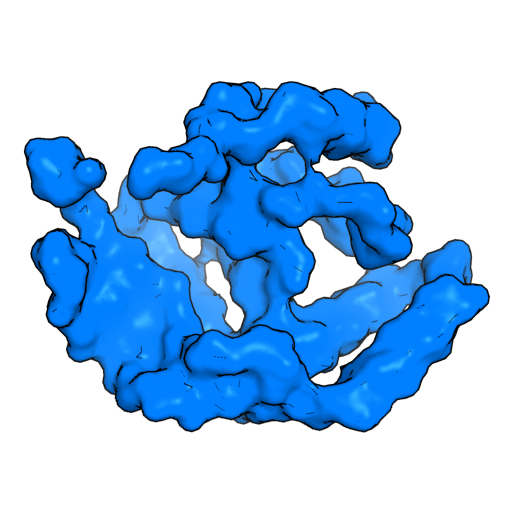.387 -13.296 1.00 94.44 159 ARG A CA 1
ATOM 1332 C C . ARG A 1 159 ? 2.776 10.835 -13.915 1.00 94.44 159 ARG A C 1
ATOM 1334 O O . ARG A 1 159 ? 2.853 9.974 -14.794 1.00 94.44 159 ARG A O 1
ATOM 1341 N N . PHE A 1 160 ? 1.614 11.314 -13.478 1.00 94.38 160 PHE A N 1
ATOM 1342 C CA . PHE A 1 160 ? 0.296 10.805 -13.865 1.00 94.38 160 PHE A CA 1
ATOM 1343 C C . PHE A 1 160 ? -0.563 11.895 -14.529 1.00 94.38 160 PHE A C 1
ATOM 1345 O O . PHE A 1 160 ? -1.684 12.156 -14.106 1.00 94.38 160 PHE A O 1
ATOM 1352 N N . LEU A 1 161 ? -0.041 12.509 -15.598 1.00 89.19 161 LEU A N 1
ATOM 1353 C CA . LEU A 1 161 ? -0.649 13.663 -16.291 1.00 89.19 161 LEU A CA 1
ATOM 1354 C C . LEU A 1 161 ? -2.094 13.441 -16.769 1.00 89.19 161 LEU A C 1
ATOM 1356 O O . LEU A 1 161 ? -2.875 14.387 -16.830 1.00 89.19 161 LEU A O 1
ATOM 1360 N N . ASP A 1 162 ? -2.449 12.200 -17.106 1.00 88.75 162 ASP A N 1
ATOM 1361 C CA . ASP A 1 162 ? -3.786 11.838 -17.594 1.00 88.75 162 ASP A CA 1
ATOM 1362 C C . ASP A 1 162 ? -4.792 11.559 -16.462 1.00 88.75 162 ASP A C 1
ATOM 1364 O O . ASP A 1 162 ? -5.912 11.107 -16.716 1.00 88.75 162 ASP A O 1
ATOM 1368 N N . GLN A 1 163 ? -4.397 11.770 -15.203 1.00 88.94 163 GLN A N 1
ATOM 1369 C CA . GLN A 1 163 ? -5.218 11.513 -14.027 1.00 88.94 163 GLN A CA 1
ATOM 1370 C C . GLN A 1 163 ? -5.487 12.812 -13.271 1.00 88.94 163 GLN A C 1
ATOM 1372 O O . GLN A 1 163 ? -4.586 13.602 -12.995 1.00 88.94 163 GLN A O 1
ATOM 1377 N N . GLN A 1 164 ? -6.745 13.021 -12.886 1.00 87.00 164 GLN A N 1
ATOM 1378 C CA . GLN A 1 164 ? -7.098 14.113 -11.991 1.00 87.00 164 GLN A CA 1
ATOM 1379 C C . GLN A 1 164 ? -6.832 13.680 -10.548 1.00 87.00 164 GLN A C 1
ATOM 1381 O O . GLN A 1 164 ? -7.663 13.026 -9.923 1.00 87.00 164 GLN A O 1
ATOM 1386 N N . LEU A 1 165 ? -5.660 14.043 -10.035 1.00 91.94 165 LEU A N 1
ATOM 1387 C CA . LEU A 1 165 ? -5.278 13.792 -8.651 1.00 91.94 165 LEU A CA 1
ATOM 1388 C C . LEU A 1 165 ? -5.744 14.970 -7.781 1.00 91.94 165 LEU A C 1
ATOM 1390 O O . LEU A 1 165 ? -5.263 16.086 -7.944 1.00 91.94 165 LEU A O 1
ATOM 1394 N N . ASP A 1 166 ? -6.698 14.740 -6.875 1.00 91.75 166 ASP A N 1
ATOM 1395 C CA . ASP A 1 166 ? -7.216 15.761 -5.949 1.00 91.75 166 ASP A CA 1
ATOM 1396 C C . ASP A 1 166 ? -7.002 15.335 -4.495 1.00 91.75 166 ASP A C 1
ATOM 1398 O O . ASP A 1 166 ? -7.101 14.154 -4.154 1.00 91.75 166 ASP A O 1
ATOM 1402 N N . GLY A 1 167 ? -6.716 16.299 -3.621 1.00 93.62 167 GLY A N 1
ATOM 1403 C CA . GLY A 1 167 ? -6.365 16.007 -2.240 1.00 93.62 167 GLY A CA 1
ATOM 1404 C C . GLY A 1 167 ? -5.702 17.157 -1.483 1.00 93.62 167 GLY A C 1
ATOM 1405 O O . GLY A 1 167 ? -4.986 17.967 -2.079 1.00 93.62 167 GLY A O 1
ATOM 1406 N N . PRO A 1 168 ? -5.898 17.244 -0.155 1.00 95.31 168 PRO A N 1
ATOM 1407 C CA . PRO A 1 168 ? -5.163 18.190 0.670 1.00 95.31 168 PRO A CA 1
ATOM 1408 C C . PRO A 1 168 ? -3.697 17.766 0.839 1.00 95.31 168 PRO A C 1
ATOM 1410 O O . PRO A 1 168 ? -3.364 16.581 0.804 1.00 95.31 168 PRO A O 1
ATOM 1413 N N . VAL A 1 169 ? -2.836 18.752 1.104 1.00 94.00 169 VAL A N 1
ATOM 1414 C CA . VAL A 1 169 ? -1.509 18.523 1.688 1.00 94.00 169 VAL A CA 1
ATOM 1415 C C . VAL A 1 169 ? -1.647 18.686 3.198 1.00 94.00 169 VAL A C 1
ATOM 1417 O O . VAL A 1 169 ? -2.001 19.774 3.651 1.00 94.00 169 VAL A O 1
ATOM 1420 N N . ILE A 1 170 ? -1.405 17.624 3.968 1.00 89.56 170 ILE A N 1
ATOM 1421 C CA . ILE A 1 170 ? -1.656 17.626 5.419 1.00 89.56 170 ILE A CA 1
ATOM 1422 C C . ILE A 1 170 ? -0.400 17.768 6.285 1.00 89.56 170 ILE A C 1
ATOM 1424 O O . ILE A 1 170 ? -0.564 17.951 7.483 1.00 89.56 170 ILE A O 1
ATOM 1428 N N . ALA A 1 171 ? 0.808 17.728 5.701 1.00 69.56 171 ALA A N 1
ATOM 1429 C CA . ALA A 1 171 ? 2.096 17.877 6.393 1.00 69.56 171 ALA A CA 1
ATOM 1430 C C . ALA A 1 171 ? 2.153 17.108 7.722 1.00 69.56 171 ALA A C 1
ATOM 1432 O O . ALA A 1 171 ? 1.940 17.678 8.791 1.00 69.56 171 ALA A O 1
ATOM 1433 N N . VAL A 1 172 ? 2.470 15.811 7.673 1.00 61.31 172 VAL A N 1
ATOM 1434 C CA . VAL A 1 172 ? 2.683 15.026 8.896 1.00 61.31 172 VAL A CA 1
ATOM 1435 C C . VAL A 1 172 ? 4.072 15.359 9.453 1.00 61.31 172 VAL A C 1
ATOM 1437 O O . VAL A 1 172 ? 5.034 14.612 9.294 1.00 61.31 172 VAL A O 1
ATOM 1440 N N . GLY A 1 173 ? 4.200 16.543 10.052 1.00 51.84 173 GLY A N 1
ATOM 1441 C CA . GLY A 1 173 ? 5.294 16.855 10.963 1.00 51.84 173 GLY A CA 1
ATOM 1442 C C . GLY A 1 173 ? 5.078 16.103 12.274 1.00 51.84 173 GLY A C 1
ATOM 1443 O O . GLY A 1 173 ? 3.959 16.053 12.782 1.00 51.84 173 GLY A O 1
ATOM 1444 N N . ILE A 1 174 ? 6.134 15.489 12.801 1.00 42.31 174 ILE A N 1
ATOM 1445 C CA . ILE A 1 174 ? 6.137 14.953 14.163 1.00 42.31 174 ILE A CA 1
ATOM 1446 C C . ILE A 1 174 ? 6.276 16.167 15.095 1.00 42.31 174 ILE A C 1
ATOM 1448 O O . ILE A 1 174 ? 7.256 16.904 14.966 1.00 42.31 174 ILE A O 1
ATOM 1452 N N . GLU A 1 175 ? 5.300 16.396 15.976 1.00 35.75 175 GLU A N 1
ATOM 1453 C CA . GLU A 1 175 ? 5.504 17.201 17.195 1.00 35.75 175 GLU A CA 1
ATOM 1454 C C . GLU A 1 175 ? 6.202 16.366 18.273 1.00 35.75 175 GLU A C 1
ATOM 1456 O O . GLU A 1 175 ? 5.827 15.180 18.439 1.00 35.75 175 GLU A O 1
#

Radius of gyration: 16.64 Å; chains: 1; bounding box: 38×36×44 Å

Foldseek 3Di:
DLVVDQAEAEEEQADDQQWSQRDHDAAWDDDPNYIYGYAYQPGTAPNVVLVVLVVVCLVCVVVQDPVSLVVSQPSSESHGPPSQVCLLVCLVVDQAAEAEACRYNCNLSRCLSNLVRYEYAHPDDPDSSCLHPSCQCSQQSHPAYEYQDPVRVVVVCVSRVVHDHHYDHDNPDDD

Sequence (175 aa):
MSKHWETELLTTCALDYTTWEDHYPPGLQEAGGTIIRRFPVDQPRDVETFNRLSSELHARQAEATLADQEQWMRAQGPMSSALLSYLEDNREEYDAFIFFGYLYATTYFGLPLVQRKAFLAPLAHDEWTIYFTMWDRFFALPQRLIFNTPFEREFLERRFLDQQLDGPVIAVGIE

pLDDT: mean 94.35, std 9.06, range [35.75, 98.75]